Protein AF-A0A932WSH0-F1 (afdb_monomer_lite)

pLDDT: mean 93.77, std 5.58, range [62.72, 98.31]

Structure (mmCIF, N/CA/C/O backbone):
data_AF-A0A932WSH0-F1
#
_entry.id   AF-A0A932WSH0-F1
#
loop_
_atom_site.group_PDB
_atom_site.id
_atom_site.type_symbol
_atom_site.label_atom_id
_atom_site.label_alt_id
_atom_site.label_comp_id
_atom_site.label_asym_id
_atom_site.label_entity_id
_atom_site.label_seq_id
_atom_site.pdbx_PDB_ins_code
_atom_site.Cartn_x
_atom_site.Cartn_y
_atom_site.Cartn_z
_atom_site.occupancy
_atom_site.B_iso_or_equiv
_atom_site.auth_seq_id
_atom_site.auth_comp_id
_atom_site.auth_asym_id
_atom_site.auth_atom_id
_atom_site.pdbx_PDB_model_num
ATOM 1 N N . MET A 1 1 ? -13.032 3.373 30.742 1.00 83.44 1 MET A N 1
ATOM 2 C CA . MET A 1 1 ? -12.597 4.386 29.749 1.00 83.44 1 MET A CA 1
ATOM 3 C C . MET A 1 1 ? -11.230 4.069 29.148 1.00 83.44 1 MET A C 1
ATOM 5 O O . MET A 1 1 ? -11.185 3.811 27.956 1.00 83.44 1 MET A O 1
ATOM 9 N N . ILE A 1 2 ? -10.150 3.979 29.938 1.00 92.31 2 ILE A N 1
ATOM 10 C CA . ILE A 1 2 ? -8.777 3.724 29.435 1.00 92.31 2 ILE A CA 1
ATOM 11 C C . ILE A 1 2 ? -8.677 2.473 28.545 1.00 92.31 2 ILE A C 1
ATOM 13 O O . ILE A 1 2 ? -8.155 2.550 27.441 1.00 92.31 2 ILE A O 1
ATOM 17 N N . LYS A 1 3 ? -9.264 1.340 28.958 1.00 92.81 3 LYS A N 1
ATOM 18 C CA . LYS A 1 3 ? -9.298 0.106 28.145 1.00 92.81 3 LYS A CA 1
ATOM 19 C C . LYS A 1 3 ? -9.963 0.301 26.771 1.00 92.81 3 LYS A C 1
ATOM 21 O O . LYS A 1 3 ? -9.523 -0.286 25.791 1.00 92.81 3 LYS A O 1
ATOM 26 N N . SER A 1 4 ? -11.011 1.125 26.705 1.00 92.62 4 SER A N 1
ATOM 27 C CA . SER A 1 4 ? -11.728 1.436 25.461 1.00 92.62 4 SER A CA 1
ATOM 28 C C . SER A 1 4 ? -10.860 2.271 24.526 1.00 92.62 4 SER A C 1
ATOM 30 O O . SER A 1 4 ? -10.762 1.967 23.343 1.00 92.62 4 SER A O 1
ATOM 32 N N . ILE A 1 5 ? -10.183 3.278 25.088 1.00 93.50 5 ILE A N 1
ATOM 33 C CA . ILE A 1 5 ? -9.250 4.143 24.360 1.00 93.50 5 ILE A CA 1
ATOM 34 C C . ILE A 1 5 ? -8.088 3.310 23.817 1.00 93.50 5 ILE A C 1
ATOM 36 O O . ILE A 1 5 ? -7.829 3.352 22.621 1.00 93.50 5 ILE A O 1
ATOM 40 N N . LEU A 1 6 ? -7.443 2.494 24.659 1.00 96.06 6 LEU A N 1
ATOM 41 C CA . LEU A 1 6 ? -6.339 1.622 24.244 1.00 96.06 6 LEU A CA 1
ATOM 42 C C . LEU A 1 6 ? -6.751 0.663 23.124 1.00 96.06 6 LEU A C 1
ATOM 44 O O . LEU A 1 6 ? -6.001 0.482 22.171 1.00 96.06 6 LEU A O 1
ATOM 48 N N . ARG A 1 7 ? -7.955 0.084 23.205 1.00 94.69 7 ARG A N 1
ATOM 49 C CA . ARG A 1 7 ? -8.480 -0.783 22.147 1.00 94.69 7 ARG A CA 1
ATOM 50 C C . ARG A 1 7 ? -8.700 -0.025 20.834 1.00 94.69 7 ARG A C 1
ATOM 52 O O . ARG A 1 7 ? -8.303 -0.536 19.795 1.00 94.69 7 ARG A O 1
ATOM 59 N N . SER A 1 8 ? -9.301 1.165 20.872 1.00 94.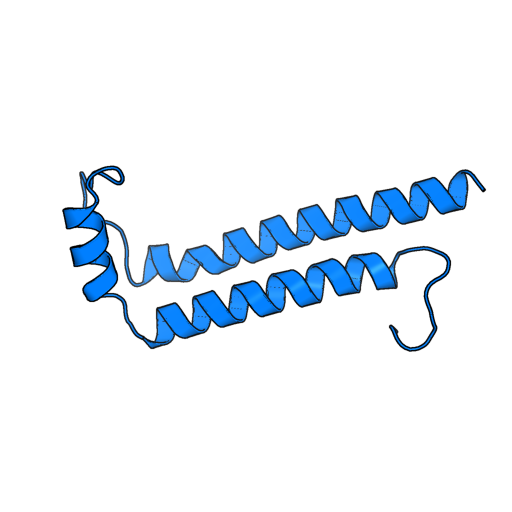75 8 SER A N 1
ATOM 60 C CA . SER A 1 8 ? -9.523 1.971 19.662 1.00 94.75 8 SER A CA 1
ATOM 61 C C . SER A 1 8 ? -8.218 2.488 19.047 1.00 94.75 8 SER A C 1
ATOM 63 O O . SER A 1 8 ? -8.070 2.488 17.833 1.00 94.75 8 SER A O 1
ATOM 65 N N . VAL A 1 9 ? -7.241 2.899 19.858 1.00 96.19 9 VAL A N 1
ATOM 66 C CA . VAL A 1 9 ? -5.918 3.298 19.346 1.00 96.19 9 VAL A CA 1
ATOM 67 C C . VAL A 1 9 ? -5.198 2.090 18.745 1.00 96.19 9 VAL A C 1
ATOM 69 O O . VAL A 1 9 ? -4.673 2.169 17.638 1.00 96.19 9 VAL A O 1
ATOM 72 N N . GLY A 1 10 ? -5.228 0.948 19.437 1.00 97.19 10 GLY A N 1
ATOM 73 C CA . GLY A 1 10 ? -4.640 -0.297 18.949 1.00 97.19 10 GLY A CA 1
ATOM 74 C C . GLY A 1 10 ? -5.249 -0.775 17.628 1.00 97.19 10 GLY A C 1
ATOM 75 O O . GLY A 1 10 ? -4.508 -1.238 16.763 1.00 97.19 10 GLY A O 1
ATOM 76 N N . SER A 1 11 ? -6.564 -0.619 17.424 1.00 96.62 11 SER A N 1
ATOM 77 C CA . SER A 1 11 ? -7.202 -0.985 16.152 1.00 96.62 11 SER A CA 1
ATOM 78 C C . SER A 1 11 ? -6.758 -0.097 14.992 1.00 96.62 11 SER A C 1
ATOM 80 O O . SER A 1 11 ? -6.546 -0.611 13.897 1.00 96.62 11 SER A O 1
ATOM 82 N N . VAL A 1 12 ? -6.557 1.204 15.226 1.00 97.00 12 VAL A N 1
ATOM 83 C CA . VAL A 1 12 ? -6.015 2.123 14.211 1.00 97.00 12 VAL A CA 1
ATOM 84 C C . VAL A 1 12 ? -4.572 1.762 13.863 1.00 97.00 12 VAL A C 1
ATOM 86 O O . VAL A 1 12 ? -4.241 1.669 12.686 1.00 97.00 12 VAL A O 1
ATOM 89 N N . ILE A 1 13 ? -3.721 1.498 14.860 1.00 98.19 13 ILE A N 1
ATOM 90 C CA . ILE A 1 13 ? -2.325 1.091 14.622 1.00 98.19 13 ILE A CA 1
ATOM 91 C C . ILE A 1 13 ? -2.270 -0.202 13.800 1.00 98.19 13 ILE A C 1
ATOM 93 O O . ILE A 1 13 ? -1.522 -0.287 12.828 1.00 98.19 13 ILE A O 1
ATOM 97 N N . LEU A 1 14 ? -3.089 -1.196 14.153 1.00 97.88 14 LEU A N 1
ATOM 98 C CA . LEU A 1 14 ? -3.161 -2.451 13.407 1.00 97.88 14 LEU A CA 1
ATOM 99 C C . LEU A 1 14 ? -3.650 -2.232 11.968 1.00 97.88 14 LEU A C 1
ATOM 101 O O . LEU A 1 14 ? -3.078 -2.791 11.037 1.00 97.88 14 LEU A O 1
ATOM 105 N N . ALA A 1 15 ? -4.673 -1.400 11.772 1.00 97.62 15 ALA A N 1
ATOM 106 C CA . ALA A 1 15 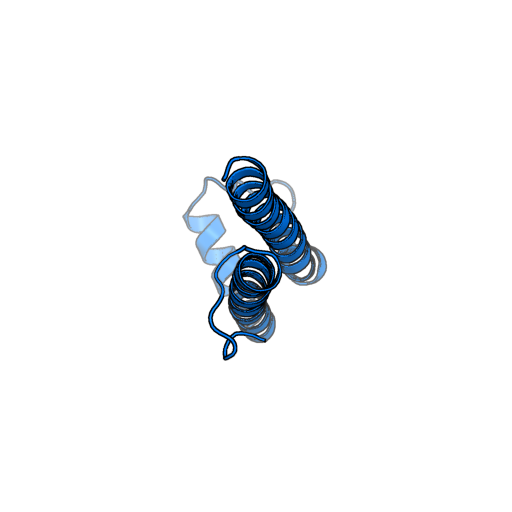? -5.161 -1.048 10.444 1.00 97.62 15 ALA A CA 1
ATOM 107 C C . ALA A 1 15 ? -4.096 -0.355 9.586 1.00 97.62 15 ALA A C 1
ATOM 109 O O . ALA A 1 15 ? -3.967 -0.684 8.410 1.00 97.62 15 ALA A O 1
ATOM 110 N N . LEU A 1 16 ? -3.298 0.546 10.167 1.00 98.12 16 LEU A N 1
ATOM 111 C CA . LEU A 1 16 ? -2.172 1.179 9.475 1.00 98.12 16 LEU A CA 1
ATOM 112 C C . LEU A 1 16 ? -1.108 0.153 9.066 1.00 98.12 16 LEU A C 1
ATOM 114 O O . LEU A 1 16 ? -0.618 0.203 7.940 1.00 98.12 16 LEU A O 1
ATOM 118 N N . ALA A 1 17 ? -0.786 -0.806 9.938 1.00 98.31 17 ALA A N 1
ATOM 119 C CA . ALA A 1 17 ? 0.139 -1.888 9.602 1.00 98.31 17 ALA A CA 1
ATOM 120 C C . ALA A 1 17 ? -0.392 -2.756 8.447 1.00 98.31 17 ALA A C 1
ATOM 122 O O . ALA A 1 17 ? 0.348 -3.083 7.522 1.00 98.31 17 ALA A O 1
ATOM 123 N N . VAL A 1 18 ? -1.688 -3.080 8.459 1.00 98.00 18 VAL A N 1
ATOM 124 C CA . VAL A 1 18 ? -2.339 -3.817 7.366 1.00 98.00 18 VAL A CA 1
ATOM 125 C C . VAL A 1 18 ? -2.339 -3.004 6.069 1.00 98.00 18 VAL A C 1
ATOM 127 O O . VAL A 1 18 ? -2.000 -3.552 5.024 1.00 98.00 18 VAL A O 1
ATOM 130 N N . ALA A 1 19 ? -2.646 -1.704 6.123 1.00 97.62 19 ALA A N 1
ATOM 131 C CA . ALA A 1 19 ? -2.586 -0.819 4.959 1.00 97.62 19 ALA A CA 1
ATOM 132 C C . ALA A 1 19 ? -1.187 -0.815 4.331 1.00 97.62 19 ALA A C 1
ATOM 134 O O . ALA A 1 19 ? -1.059 -0.977 3.121 1.00 97.62 19 ALA A O 1
ATOM 135 N N . PHE A 1 20 ? -0.145 -0.694 5.159 1.00 97.25 20 PHE A N 1
ATOM 136 C CA . PHE A 1 20 ? 1.243 -0.718 4.706 1.00 97.25 20 PHE A CA 1
ATOM 137 C C . PHE A 1 20 ? 1.585 -2.018 3.969 1.00 97.25 20 PHE A C 1
ATOM 139 O O . PHE A 1 20 ? 2.130 -1.973 2.869 1.00 97.25 20 PHE A O 1
ATOM 146 N N . VAL A 1 21 ? 1.217 -3.173 4.535 1.00 98.12 21 VAL A N 1
ATOM 147 C CA . VAL A 1 21 ? 1.455 -4.478 3.897 1.00 98.12 21 VAL A CA 1
ATOM 148 C C . VAL A 1 21 ? 0.706 -4.590 2.570 1.00 98.12 21 VAL A C 1
ATOM 150 O O . VAL A 1 21 ? 1.291 -5.011 1.576 1.00 98.12 21 VAL A O 1
ATOM 153 N N . LEU A 1 22 ? -0.569 -4.197 2.527 1.00 97.81 22 LEU A N 1
ATOM 154 C CA . LEU A 1 22 ? -1.372 -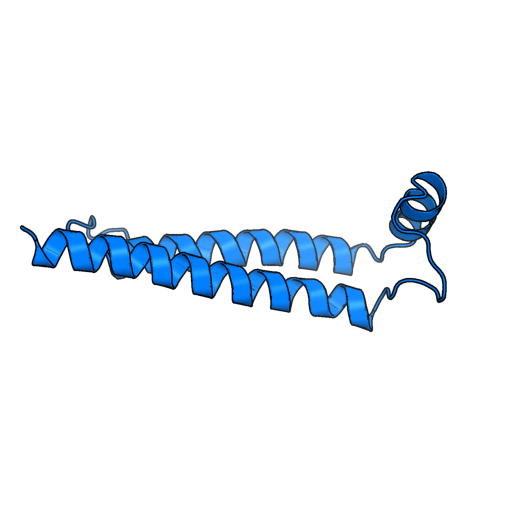4.282 1.305 1.00 97.81 22 LEU A CA 1
ATOM 155 C C . LEU A 1 22 ? -0.832 -3.372 0.195 1.00 97.81 22 LEU A C 1
ATOM 157 O O . LEU A 1 22 ? -0.777 -3.801 -0.954 1.00 97.81 22 LEU A O 1
ATOM 161 N N . ILE A 1 23 ? -0.387 -2.158 0.530 1.00 96.31 23 ILE A N 1
ATOM 162 C CA . ILE A 1 23 ? 0.246 -1.248 -0.434 1.00 96.31 23 ILE A CA 1
ATOM 163 C C . ILE A 1 23 ? 1.574 -1.832 -0.922 1.00 96.31 23 ILE A C 1
ATOM 165 O O . ILE A 1 23 ? 1.800 -1.881 -2.123 1.00 96.31 23 ILE A O 1
ATOM 169 N N . ALA A 1 24 ? 2.421 -2.358 -0.032 1.00 96.12 24 ALA A N 1
ATOM 170 C CA . ALA A 1 24 ? 3.676 -2.991 -0.443 1.00 96.12 24 ALA A CA 1
ATOM 171 C C . ALA A 1 24 ? 3.448 -4.172 -1.407 1.00 96.12 24 ALA A C 1
ATOM 173 O O . ALA A 1 24 ? 4.173 -4.324 -2.388 1.00 96.12 24 ALA A O 1
ATOM 174 N N . LEU A 1 25 ? 2.410 -4.983 -1.169 1.00 96.50 25 LEU A N 1
ATOM 175 C CA . LEU A 1 25 ? 2.014 -6.061 -2.080 1.00 96.50 25 LEU A CA 1
ATOM 176 C C . LEU A 1 25 ? 1.485 -5.534 -3.421 1.00 96.50 25 LEU A C 1
ATOM 178 O O . LEU A 1 25 ? 1.719 -6.163 -4.451 1.00 96.50 25 LEU A O 1
ATOM 182 N N . ASN A 1 26 ? 0.800 -4.389 -3.420 1.00 96.25 26 ASN A N 1
ATOM 183 C CA . ASN A 1 26 ? 0.273 -3.751 -4.625 1.00 96.25 26 ASN A CA 1
ATOM 184 C C . ASN A 1 26 ? 1.372 -3.260 -5.585 1.00 96.25 26 ASN A C 1
ATOM 186 O O . ASN A 1 26 ? 1.121 -3.150 -6.781 1.00 96.25 26 ASN A O 1
ATOM 190 N N . GLU A 1 27 ? 2.585 -3.012 -5.089 1.00 93.50 27 GLU A N 1
ATOM 191 C CA . GLU A 1 27 ? 3.730 -2.604 -5.916 1.00 93.50 27 GLU A CA 1
ATOM 192 C C . GLU A 1 27 ? 4.437 -3.795 -6.599 1.00 93.50 27 GLU A C 1
ATOM 194 O O . GLU A 1 27 ? 5.128 -3.619 -7.606 1.00 93.50 27 GLU A O 1
ATOM 199 N N . LEU A 1 28 ? 4.249 -5.029 -6.104 1.00 95.62 28 LEU A N 1
ATOM 200 C CA . LEU A 1 28 ? 4.913 -6.224 -6.652 1.00 95.62 28 LEU A CA 1
ATOM 201 C C . LEU A 1 28 ? 4.626 -6.457 -8.145 1.00 95.62 28 LEU A C 1
ATOM 203 O O . LEU A 1 28 ? 5.567 -6.755 -8.881 1.00 95.62 28 LEU A O 1
ATOM 207 N N . PRO A 1 29 ? 3.383 -6.316 -8.644 1.00 94.75 29 PRO A N 1
ATOM 208 C CA . PRO A 1 29 ? 3.120 -6.432 -10.072 1.00 94.75 29 PRO A CA 1
ATOM 209 C C . PRO A 1 29 ? 3.939 -5.440 -10.910 1.00 94.75 29 PRO A C 1
ATOM 211 O O . PRO A 1 29 ? 4.432 -5.815 -11.969 1.00 94.75 29 PRO A O 1
ATOM 214 N N . GLY A 1 30 ? 4.134 -4.207 -10.430 1.00 93.44 30 GLY A N 1
ATOM 215 C CA . GLY A 1 30 ? 4.987 -3.216 -11.092 1.00 93.44 30 GLY A CA 1
ATOM 216 C C . GLY A 1 30 ? 6.413 -3.729 -11.252 1.00 93.44 30 GLY A C 1
ATOM 217 O O . GLY A 1 30 ? 6.940 -3.778 -12.360 1.00 93.44 30 GLY A O 1
ATOM 218 N N . TYR A 1 31 ? 6.983 -4.227 -10.156 1.00 92.19 31 TYR A N 1
ATOM 219 C CA . TYR A 1 31 ? 8.326 -4.801 -10.139 1.00 92.19 31 TYR A CA 1
ATOM 220 C C . TYR A 1 31 ? 8.504 -5.980 -11.111 1.00 92.19 31 TYR A C 1
ATOM 222 O O . TYR A 1 31 ? 9.535 -6.073 -11.772 1.00 92.19 31 TYR A O 1
ATOM 230 N N . PHE A 1 32 ? 7.520 -6.877 -11.225 1.00 95.38 32 PHE A N 1
ATOM 231 C CA . PHE A 1 32 ? 7.648 -8.067 -12.076 1.00 95.38 32 PHE A CA 1
ATOM 232 C C . PHE A 1 32 ? 7.305 -7.829 -13.549 1.00 95.38 32 PHE A C 1
ATOM 234 O O . PHE A 1 32 ? 7.927 -8.435 -14.420 1.00 95.38 32 PHE A O 1
ATOM 241 N N . PHE A 1 33 ? 6.304 -6.996 -13.840 1.00 95.81 33 PHE A N 1
ATOM 242 C CA . PHE A 1 33 ? 5.749 -6.861 -15.192 1.00 95.81 33 PHE A CA 1
ATOM 243 C C . PHE A 1 33 ? 6.162 -5.576 -15.910 1.00 95.81 33 PHE A C 1
ATOM 245 O O . PHE A 1 33 ? 6.026 -5.506 -17.130 1.00 95.81 33 PHE A O 1
ATOM 252 N N . HIS A 1 34 ? 6.659 -4.574 -15.183 1.00 95.19 34 HIS A N 1
ATOM 253 C CA . HIS A 1 34 ? 7.151 -3.315 -15.747 1.00 95.19 34 HIS A CA 1
ATOM 254 C C . HIS A 1 34 ? 8.319 -2.760 -14.910 1.00 95.19 34 HIS A C 1
ATOM 256 O O . HIS A 1 34 ? 8.196 -1.685 -14.319 1.00 95.19 34 HIS A O 1
ATOM 262 N N . PRO A 1 35 ? 9.438 -3.506 -14.790 1.00 94.31 35 PRO A N 1
ATOM 263 C CA . PRO A 1 35 ? 10.568 -3.087 -13.970 1.00 94.31 35 PRO A CA 1
ATOM 264 C C . PRO A 1 35 ? 11.234 -1.825 -14.523 1.00 94.31 35 PRO A C 1
ATOM 266 O O . PRO A 1 35 ? 11.290 -1.604 -15.737 1.00 94.31 35 PRO A O 1
ATOM 269 N N . PHE A 1 36 ? 11.826 -1.039 -13.625 1.00 92.56 36 PHE A N 1
ATOM 270 C CA . PHE A 1 36 ? 12.706 0.050 -14.028 1.00 92.56 36 PHE A CA 1
ATOM 271 C C . PHE A 1 36 ? 13.929 -0.494 -14.786 1.00 92.56 36 PHE A C 1
ATOM 273 O O . PHE A 1 36 ? 14.500 -1.507 -14.369 1.00 92.56 36 PHE A O 1
ATOM 280 N N . PRO A 1 37 ? 14.364 0.177 -15.867 1.00 91.81 37 PRO A N 1
ATOM 281 C CA . PRO A 1 37 ? 15.627 -0.133 -16.528 1.00 91.81 37 PRO A CA 1
ATOM 282 C C . PRO A 1 37 ? 16.826 -0.022 -15.575 1.00 91.81 37 PRO A C 1
ATOM 284 O O . PRO A 1 37 ? 16.801 0.728 -14.597 1.00 91.81 37 PRO A O 1
ATOM 287 N N . GLU A 1 38 ? 17.913 -0.731 -15.872 1.00 94.06 38 GLU A N 1
ATOM 288 C CA . GLU A 1 38 ? 19.158 -0.574 -15.115 1.00 94.06 38 GLU A CA 1
ATOM 289 C C . GLU A 1 38 ? 19.700 0.859 -15.232 1.00 94.06 38 GLU A C 1
ATOM 291 O O . GLU A 1 38 ? 19.694 1.454 -16.310 1.00 94.06 38 GLU A O 1
ATOM 296 N N . GLY A 1 39 ? 20.168 1.421 -14.114 1.00 92.62 39 GLY A N 1
ATOM 297 C CA . GLY A 1 39 ? 20.707 2.785 -14.074 1.00 92.62 39 GLY A CA 1
ATOM 298 C C . GLY A 1 39 ? 19.663 3.894 -14.247 1.00 92.62 39 GLY A C 1
ATOM 299 O O . GLY A 1 39 ? 20.040 5.038 -14.485 1.00 92.62 39 GLY A O 1
ATOM 300 N N . PHE A 1 40 ? 18.370 3.574 -14.138 1.00 93.44 40 PHE A N 1
ATOM 301 C CA . PHE A 1 40 ? 17.293 4.547 -14.279 1.00 93.44 40 PHE A CA 1
ATOM 302 C C . PHE A 1 40 ? 17.331 5.613 -13.173 1.00 93.44 40 PHE A C 1
ATOM 304 O O . PHE A 1 40 ? 17.206 5.294 -11.987 1.00 93.44 40 PHE A O 1
ATOM 311 N N . ASP A 1 41 ? 17.469 6.884 -13.559 1.00 94.38 41 ASP A N 1
ATOM 312 C CA . ASP A 1 41 ? 17.374 8.012 -12.632 1.00 94.38 41 ASP A CA 1
ATOM 313 C C . ASP A 1 41 ? 15.906 8.368 -12.379 1.00 94.38 41 ASP A C 1
ATOM 315 O O . ASP A 1 41 ? 15.215 8.913 -13.238 1.00 94.38 41 ASP A O 1
ATOM 319 N N . GLN A 1 42 ? 15.429 8.090 -11.167 1.00 92.00 42 GLN A N 1
ATOM 320 C CA . GLN A 1 42 ? 14.058 8.400 -10.754 1.00 92.00 42 GLN A CA 1
ATOM 321 C C . GLN A 1 42 ? 13.797 9.907 -10.590 1.00 92.00 42 GLN A C 1
ATOM 323 O O . GLN A 1 42 ? 12.640 10.317 -10.479 1.00 92.00 42 GLN A O 1
ATOM 328 N N . ASN A 1 43 ? 14.844 10.738 -10.584 1.00 96.19 43 ASN A N 1
ATOM 329 C CA . ASN A 1 43 ? 14.721 12.196 -10.540 1.00 96.19 43 ASN A CA 1
ATOM 330 C C . ASN A 1 43 ? 14.634 12.820 -11.940 1.00 96.19 43 ASN A C 1
ATOM 332 O O . ASN A 1 43 ? 14.232 13.981 -12.062 1.00 96.19 43 ASN A O 1
ATOM 336 N N . ASP A 1 44 ? 14.955 12.067 -12.997 1.00 96.25 44 ASP A N 1
ATOM 337 C CA . ASP A 1 44 ? 14.753 12.511 -14.371 1.00 96.25 44 ASP A CA 1
ATOM 338 C C . ASP A 1 44 ? 13.270 12.381 -14.746 1.00 96.25 44 ASP A C 1
ATOM 340 O O . ASP A 1 4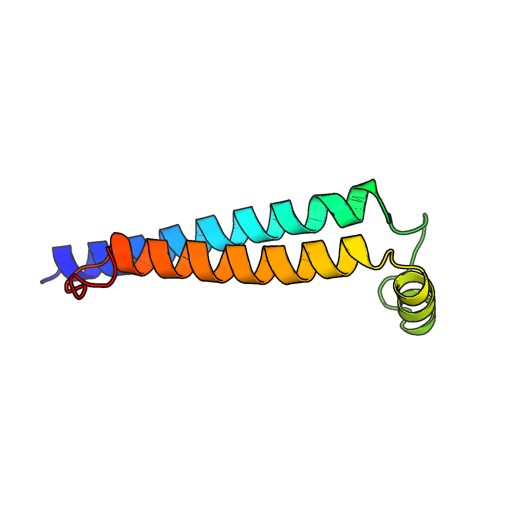4 ? 12.740 11.318 -15.082 1.00 96.25 44 ASP A O 1
ATOM 344 N N . THR A 1 45 ? 12.570 13.513 -14.678 1.00 96.00 45 THR A N 1
ATOM 345 C CA . THR A 1 45 ? 11.135 13.572 -14.974 1.00 96.00 45 THR A CA 1
ATOM 346 C C . THR A 1 45 ? 10.786 13.200 -16.416 1.00 96.00 45 THR A C 1
ATOM 348 O O . THR A 1 45 ? 9.670 12.730 -16.655 1.00 96.00 45 THR A O 1
ATOM 351 N N . GLU A 1 46 ? 11.696 13.392 -17.374 1.00 96.50 46 GLU A N 1
ATOM 352 C CA . GLU A 1 46 ? 11.463 13.024 -18.772 1.00 96.50 46 GLU A CA 1
ATOM 353 C C . GLU A 1 46 ? 11.564 11.507 -18.938 1.00 96.50 46 GLU A C 1
ATOM 355 O O . GLU A 1 46 ? 10.641 10.885 -19.478 1.00 96.50 46 GLU A O 1
ATOM 360 N N . ALA A 1 47 ? 12.602 10.898 -18.359 1.00 94.88 47 ALA A N 1
ATOM 361 C CA . ALA A 1 47 ? 12.758 9.446 -18.314 1.00 94.88 47 ALA A CA 1
ATOM 362 C C . ALA A 1 47 ? 11.570 8.764 -17.608 1.00 94.88 47 ALA A C 1
ATOM 364 O O . ALA A 1 47 ? 11.008 7.795 -18.127 1.00 94.88 47 ALA A O 1
ATOM 365 N N . CYS A 1 48 ? 11.115 9.309 -16.473 1.00 95.38 48 CYS A N 1
ATOM 366 C CA . CYS A 1 48 ? 9.923 8.842 -15.755 1.00 95.38 48 CYS A CA 1
ATOM 367 C C . CYS A 1 48 ? 8.660 8.881 -16.623 1.00 95.38 48 CYS A C 1
ATOM 369 O O . CYS A 1 48 ? 7.923 7.896 -16.679 1.00 95.38 48 CYS A O 1
ATOM 371 N N . ARG A 1 49 ? 8.409 9.983 -17.343 1.00 95.88 49 ARG A N 1
ATOM 372 C CA . ARG A 1 49 ? 7.247 10.081 -18.245 1.00 95.88 49 ARG A CA 1
ATOM 373 C C . ARG A 1 49 ? 7.317 9.066 -19.377 1.00 95.88 49 ARG A C 1
ATOM 375 O O . ARG A 1 49 ? 6.307 8.428 -19.663 1.00 95.88 49 ARG A O 1
ATOM 382 N N . ALA A 1 50 ? 8.484 8.903 -19.998 1.00 94.75 50 ALA A N 1
ATOM 383 C CA . ALA A 1 50 ? 8.676 7.939 -21.078 1.00 94.75 50 ALA A CA 1
ATOM 384 C C . ALA A 1 50 ? 8.440 6.498 -20.597 1.00 94.75 50 ALA A C 1
ATOM 386 O O . ALA A 1 50 ? 7.760 5.723 -21.268 1.00 94.75 50 ALA A O 1
ATOM 387 N N . HIS A 1 51 ? 8.929 6.157 -19.403 1.00 94.12 51 HIS A N 1
ATOM 388 C CA . HIS A 1 51 ? 8.719 4.840 -18.808 1.00 94.12 51 HIS A CA 1
ATOM 389 C C . HIS A 1 51 ? 7.243 4.579 -18.461 1.00 94.12 51 HIS A C 1
ATOM 391 O O . HIS A 1 51 ? 6.718 3.506 -18.762 1.00 94.12 51 HIS A O 1
ATOM 397 N N . VAL A 1 52 ? 6.546 5.566 -17.886 1.00 93.50 52 VAL A N 1
ATOM 398 C CA . VAL A 1 52 ? 5.112 5.461 -17.558 1.00 93.50 52 VAL A CA 1
ATOM 399 C C . VAL A 1 52 ? 4.238 5.418 -18.816 1.00 93.50 52 VAL A C 1
ATOM 401 O O . VAL A 1 52 ? 3.208 4.749 -18.815 1.00 93.50 52 VAL A O 1
ATOM 404 N N . ALA A 1 53 ? 4.641 6.064 -19.914 1.00 95.31 53 ALA A N 1
ATOM 405 C CA . ALA A 1 53 ? 3.901 6.015 -21.178 1.00 95.31 53 ALA A CA 1
ATOM 406 C C . ALA A 1 53 ? 3.808 4.596 -21.771 1.00 95.31 53 ALA A C 1
ATOM 408 O O . ALA A 1 53 ? 2.859 4.295 -22.492 1.00 95.31 53 ALA A O 1
ATOM 409 N N . GLY A 1 54 ? 4.768 3.721 -21.450 1.00 93.94 54 GLY A N 1
ATOM 410 C CA . GLY A 1 54 ? 4.758 2.308 -21.835 1.00 93.94 54 GLY A CA 1
ATOM 411 C C . GLY A 1 54 ? 4.029 1.383 -20.855 1.00 93.94 54 GLY A C 1
ATOM 412 O O . GLY A 1 54 ? 4.032 0.172 -21.069 1.00 93.94 54 GLY A O 1
ATOM 413 N N . LEU A 1 55 ? 3.439 1.914 -19.778 1.00 94.88 55 LEU A N 1
ATOM 414 C CA . LEU A 1 55 ? 2.833 1.104 -18.724 1.00 94.88 55 LEU A CA 1
ATOM 415 C C . LEU A 1 55 ? 1.612 0.328 -19.258 1.00 94.88 55 LEU A C 1
ATOM 417 O O . LEU A 1 55 ? 0.679 0.939 -19.793 1.00 94.88 55 LEU A O 1
ATOM 421 N N . PRO A 1 56 ? 1.544 -1.003 -19.068 1.00 96.12 56 PRO A N 1
ATOM 422 C CA . PRO A 1 56 ? 0.373 -1.779 -19.454 1.00 96.12 56 PRO A CA 1
ATOM 423 C C . PRO A 1 56 ? -0.899 -1.289 -18.745 1.00 96.12 56 PRO A C 1
ATOM 425 O O . PRO A 1 56 ? -0.937 -1.167 -17.520 1.00 96.12 56 PRO A O 1
ATOM 428 N N . THR A 1 57 ? -1.986 -1.068 -19.490 1.00 96.00 57 THR A N 1
ATOM 429 C CA . THR A 1 57 ? -3.241 -0.521 -18.932 1.00 96.00 57 THR A CA 1
ATOM 430 C C . THR A 1 57 ? -3.822 -1.380 -17.808 1.00 96.00 57 THR A C 1
ATOM 432 O O . THR A 1 57 ? -4.351 -0.853 -16.832 1.00 96.00 57 THR A O 1
ATOM 435 N N . TRP A 1 58 ? -3.706 -2.707 -17.913 1.00 96.00 58 TRP A N 1
ATOM 436 C CA . TRP A 1 58 ? -4.185 -3.622 -16.876 1.00 96.00 58 TRP A CA 1
ATOM 437 C C . TRP A 1 58 ? -3.402 -3.469 -15.566 1.00 96.00 58 TRP A C 1
ATOM 439 O O . TRP A 1 58 ? -3.985 -3.618 -14.497 1.00 96.00 58 TRP A O 1
ATOM 449 N N . LEU A 1 59 ? -2.110 -3.139 -15.643 1.00 96.56 59 LEU A N 1
ATOM 450 C CA . LEU A 1 59 ? -1.240 -2.961 -14.486 1.00 96.56 59 LEU A CA 1
ATOM 451 C C . LEU A 1 59 ? -1.594 -1.666 -13.750 1.00 96.56 59 LEU A C 1
ATOM 453 O O . LEU A 1 59 ? -1.709 -1.664 -12.528 1.00 96.56 59 LEU A O 1
ATOM 457 N N . LEU A 1 60 ? -1.885 -0.598 -14.502 1.00 94.25 60 LEU A N 1
ATOM 458 C CA . LEU A 1 60 ? -2.433 0.643 -13.951 1.00 94.25 60 LEU A CA 1
ATOM 459 C C . LEU A 1 60 ? -3.793 0.413 -13.276 1.00 94.25 60 LEU A C 1
ATOM 461 O O . LEU A 1 60 ? -4.020 0.882 -12.161 1.00 94.25 60 LEU A O 1
ATOM 465 N N . ALA A 1 61 ? -4.692 -0.328 -13.931 1.00 95.81 61 ALA A N 1
ATOM 466 C CA . ALA A 1 61 ? -6.004 -0.652 -13.376 1.00 95.81 61 ALA A CA 1
ATOM 467 C C . ALA A 1 61 ? -5.893 -1.504 -12.102 1.00 95.81 61 ALA A C 1
ATOM 469 O O . ALA A 1 61 ? -6.580 -1.227 -11.120 1.00 95.81 61 ALA A O 1
ATOM 470 N N . ALA A 1 62 ? -5.002 -2.501 -12.096 1.00 95.56 62 ALA A N 1
ATOM 471 C CA . ALA A 1 62 ? -4.719 -3.326 -10.928 1.00 95.56 62 ALA A CA 1
ATOM 472 C C . ALA A 1 62 ? -4.151 -2.489 -9.777 1.00 95.56 62 ALA A C 1
ATOM 474 O O . ALA A 1 62 ? -4.649 -2.598 -8.661 1.00 95.56 62 ALA A O 1
ATOM 475 N N . GLY A 1 63 ? -3.189 -1.602 -10.056 1.00 95.94 63 GLY A N 1
ATOM 476 C CA . GLY A 1 63 ? -2.617 -0.700 -9.058 1.00 95.94 63 GLY A CA 1
ATOM 477 C C . GLY A 1 63 ? -3.660 0.239 -8.448 1.00 95.94 63 GLY A C 1
ATOM 478 O O . GLY A 1 63 ? -3.737 0.366 -7.226 1.00 95.94 63 GLY A O 1
ATOM 479 N N . ALA A 1 64 ? -4.515 0.848 -9.276 1.00 95.88 64 ALA A N 1
ATOM 480 C CA . ALA A 1 64 ? -5.601 1.711 -8.808 1.00 95.88 64 ALA A CA 1
ATOM 481 C C . ALA A 1 64 ? -6.629 0.942 -7.959 1.00 95.88 64 ALA A C 1
ATOM 483 O O . ALA A 1 64 ? -7.039 1.406 -6.892 1.00 95.88 64 ALA A O 1
ATOM 484 N N . ALA A 1 65 ? -7.026 -0.253 -8.408 1.00 97.12 65 ALA A N 1
ATOM 485 C CA . ALA A 1 65 ? -7.953 -1.106 -7.674 1.00 97.12 65 ALA A CA 1
ATOM 486 C C . ALA A 1 65 ? -7.358 -1.580 -6.341 1.00 97.12 65 ALA A C 1
ATOM 488 O O . ALA A 1 65 ? -8.041 -1.535 -5.317 1.00 97.12 65 ALA A O 1
ATOM 489 N N . GLY A 1 66 ? -6.088 -1.989 -6.326 1.00 97.50 66 GLY A N 1
ATOM 490 C CA . GLY A 1 66 ? -5.409 -2.459 -5.124 1.00 97.50 66 GLY A CA 1
ATOM 491 C C . GLY A 1 66 ? -5.242 -1.365 -4.073 1.00 97.50 66 GLY A C 1
ATOM 492 O O . GLY A 1 66 ? -5.478 -1.632 -2.896 1.00 97.50 66 GLY A O 1
ATOM 493 N N . TRP A 1 67 ? -4.989 -0.114 -4.475 1.00 96.19 67 TRP A N 1
ATOM 494 C CA . TRP A 1 67 ? -5.057 1.039 -3.567 1.00 96.19 67 TRP A CA 1
ATOM 495 C C . TRP A 1 67 ? -6.445 1.201 -2.935 1.00 96.19 67 TRP A C 1
ATOM 497 O O . TRP A 1 67 ? -6.560 1.348 -1.716 1.00 96.19 67 TRP A O 1
ATOM 507 N N . GLY A 1 68 ? -7.507 1.119 -3.741 1.00 96.69 68 GLY A N 1
ATOM 508 C CA . GLY A 1 68 ? -8.883 1.175 -3.243 1.00 96.69 68 GLY A CA 1
ATOM 509 C C . GLY A 1 68 ? -9.190 0.058 -2.241 1.00 96.69 68 GLY A C 1
ATOM 510 O O . GLY A 1 68 ? -9.724 0.317 -1.161 1.00 96.69 68 GLY A O 1
ATOM 511 N N . VAL A 1 69 ? -8.793 -1.176 -2.559 1.00 97.25 69 VAL A N 1
ATOM 512 C CA . VAL A 1 69 ? -8.956 -2.342 -1.678 1.00 97.25 69 VAL A CA 1
ATOM 513 C C . VAL A 1 69 ? -8.154 -2.182 -0.387 1.00 97.25 69 VAL A C 1
ATOM 515 O O . VAL A 1 69 ? -8.689 -2.456 0.685 1.00 97.25 69 VAL A O 1
ATOM 518 N N . ALA A 1 70 ? -6.910 -1.701 -0.453 1.00 97.62 70 ALA A N 1
ATOM 519 C CA . ALA A 1 70 ? -6.061 -1.497 0.719 1.00 97.62 70 ALA A CA 1
ATOM 520 C C . ALA A 1 70 ? -6.663 -0.480 1.700 1.00 97.62 70 ALA A C 1
ATOM 522 O O . ALA A 1 70 ? -6.714 -0.729 2.910 1.00 97.62 70 ALA A O 1
ATOM 523 N N . VAL A 1 71 ? -7.173 0.643 1.185 1.00 96.19 71 VAL A N 1
ATOM 524 C CA . VAL A 1 71 ? -7.847 1.668 1.998 1.00 96.19 71 VAL A CA 1
ATOM 525 C C . VAL A 1 71 ? -9.131 1.116 2.610 1.00 96.19 71 VAL A C 1
ATOM 527 O O . VAL A 1 71 ? -9.324 1.215 3.821 1.00 96.19 71 VAL A O 1
ATOM 530 N N . LEU A 1 72 ? -9.993 0.491 1.803 1.00 96.31 72 LEU A N 1
ATOM 531 C CA . LEU A 1 72 ? -11.257 -0.060 2.293 1.00 96.31 72 LEU A CA 1
ATOM 532 C C . LEU A 1 72 ? -11.028 -1.131 3.362 1.00 96.31 72 LEU A C 1
ATOM 534 O O . LEU A 1 72 ? -11.642 -1.067 4.424 1.00 96.31 72 LEU A O 1
ATOM 538 N N . ALA A 1 73 ? -10.120 -2.078 3.121 1.00 96.44 73 ALA A N 1
ATOM 539 C CA . ALA A 1 73 ? -9.832 -3.163 4.053 1.00 96.44 73 ALA A CA 1
ATOM 540 C C . ALA A 1 73 ? -9.234 -2.654 5.372 1.00 96.44 73 ALA A C 1
ATOM 542 O O . ALA A 1 73 ? -9.654 -3.087 6.445 1.00 96.44 73 ALA A O 1
ATOM 543 N N . SER A 1 74 ? -8.282 -1.719 5.314 1.00 96.69 74 SER A N 1
ATOM 544 C CA . SER A 1 74 ? -7.639 -1.180 6.518 1.00 96.69 74 SER A CA 1
ATOM 545 C C . SER A 1 74 ? -8.600 -0.346 7.365 1.00 96.69 74 SER A C 1
ATOM 547 O O . SER A 1 74 ? -8.710 -0.570 8.572 1.00 96.69 74 SER A O 1
ATOM 549 N N . VAL A 1 75 ? -9.358 0.567 6.754 1.00 94.94 75 VAL A N 1
ATOM 550 C CA . VAL A 1 75 ? -10.336 1.389 7.483 1.00 94.94 75 VAL A CA 1
ATOM 551 C C . VAL A 1 75 ? -11.457 0.520 8.045 1.00 94.94 75 VAL A C 1
ATOM 553 O O . VAL A 1 75 ? -11.823 0.676 9.212 1.00 94.94 75 VAL A O 1
ATOM 556 N N . TRP A 1 76 ? -11.953 -0.444 7.264 1.00 94.75 76 TRP A N 1
ATOM 557 C CA . TRP A 1 76 ? -12.9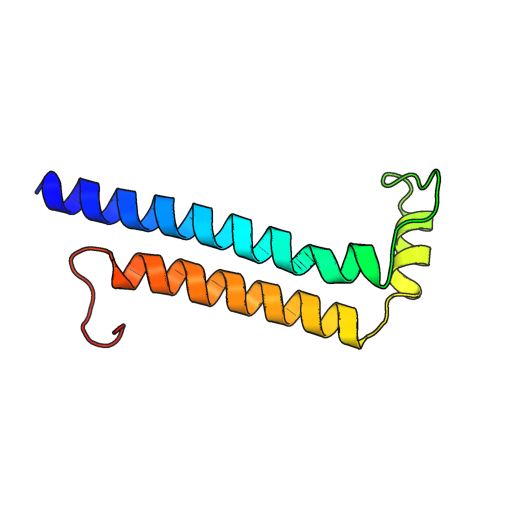54 -1.392 7.744 1.00 94.75 76 TRP A CA 1
ATOM 558 C C . TRP A 1 76 ? -12.448 -2.179 8.956 1.00 94.75 76 TRP A C 1
ATOM 560 O O . TRP A 1 76 ? -13.161 -2.278 9.954 1.00 94.75 76 TRP A O 1
ATOM 570 N N . LEU A 1 77 ? -11.196 -2.649 8.936 1.00 94.94 77 LEU A N 1
ATOM 571 C CA . LEU A 1 77 ? -10.580 -3.336 10.073 1.00 94.94 77 LEU A CA 1
ATOM 572 C C . LEU A 1 77 ? -10.497 -2.443 11.323 1.00 94.94 77 LEU A C 1
ATOM 574 O O . LEU A 1 77 ? -10.801 -2.902 12.430 1.00 94.94 77 LEU A O 1
ATOM 578 N N . ALA A 1 78 ? -10.137 -1.164 11.165 1.00 94.81 78 ALA A N 1
ATOM 579 C CA . ALA A 1 78 ? -10.104 -0.209 12.273 1.00 94.81 78 ALA A CA 1
ATOM 580 C C . ALA A 1 78 ? -11.489 -0.047 12.919 1.00 94.81 78 ALA A C 1
ATOM 582 O O . ALA A 1 78 ? -11.601 -0.055 14.151 1.00 94.81 78 ALA A O 1
ATOM 583 N N . THR A 1 79 ? -12.539 0.067 12.096 1.00 93.44 79 THR A N 1
ATOM 584 C CA . THR A 1 79 ? -13.935 0.174 12.550 1.00 93.44 79 THR A CA 1
ATOM 585 C C . THR A 1 79 ? -14.425 -1.117 13.201 1.00 93.44 79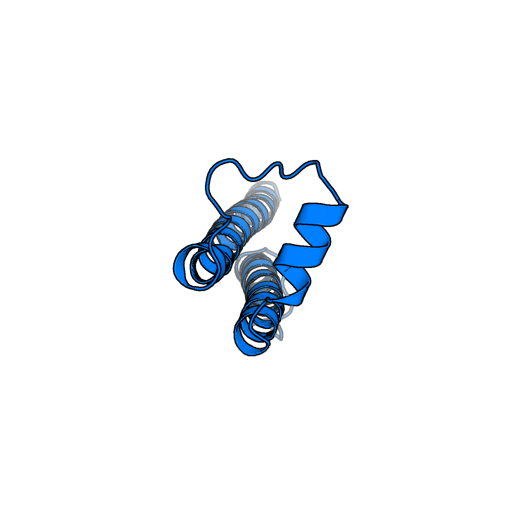 THR A C 1
ATOM 587 O O . THR A 1 79 ? -15.071 -1.067 14.249 1.00 93.44 79 THR A O 1
ATOM 590 N N . LEU A 1 80 ? -14.084 -2.273 12.627 1.00 92.12 80 LEU A N 1
ATOM 591 C CA . LEU A 1 80 ? -14.498 -3.588 13.113 1.00 92.12 80 LEU A CA 1
ATOM 592 C C . LEU A 1 80 ? -13.978 -3.852 14.532 1.00 92.12 80 LEU A C 1
ATOM 594 O O . LEU A 1 80 ? -14.718 -4.339 15.390 1.00 92.12 80 LEU A O 1
ATOM 598 N N . LEU A 1 81 ? -12.709 -3.517 14.778 1.00 92.12 81 LEU A N 1
ATOM 599 C CA . LEU A 1 81 ? -12.015 -3.789 16.038 1.00 92.12 81 LEU A CA 1
ATOM 600 C C . LEU A 1 81 ? -12.158 -2.662 17.072 1.00 92.12 81 LEU A C 1
ATOM 602 O O . LEU A 1 81 ? -11.985 -2.912 18.271 1.00 92.12 81 LEU A O 1
ATOM 606 N N . GLY A 1 82 ? -12.494 -1.448 16.634 1.00 90.44 82 GLY A N 1
ATOM 607 C CA . GLY A 1 82 ? -12.702 -0.283 17.490 1.00 90.44 82 GLY A CA 1
ATOM 608 C C . GLY A 1 82 ? -13.847 -0.445 18.496 1.00 90.44 82 GLY A C 1
ATOM 609 O O . GLY A 1 82 ? -14.621 -1.404 18.473 1.00 90.44 82 GLY A O 1
ATOM 610 N N . THR A 1 83 ? -13.943 0.496 19.435 1.00 89.88 83 THR A N 1
ATOM 611 C CA . THR A 1 83 ? -15.050 0.554 20.407 1.00 89.88 83 THR A CA 1
ATOM 612 C C . THR A 1 83 ? -16.113 1.564 19.976 1.00 89.88 83 THR A C 1
ATOM 614 O O . THR A 1 83 ? -15.797 2.525 19.284 1.00 89.88 83 THR A O 1
ATOM 617 N N . GLY A 1 84 ? -17.377 1.348 20.363 1.00 83.69 84 GLY A N 1
ATOM 618 C CA . GLY A 1 84 ? -18.481 2.261 20.022 1.00 83.69 84 GLY A CA 1
ATOM 619 C C . GLY A 1 84 ? -18.906 2.243 18.548 1.00 83.69 84 GLY A C 1
ATOM 620 O O . GLY A 1 84 ? -19.495 3.211 18.077 1.00 83.69 84 GLY A O 1
ATOM 621 N N . ARG A 1 85 ? -18.595 1.168 17.810 1.00 83.25 85 ARG A N 1
ATOM 622 C CA . ARG A 1 85 ? -18.975 1.018 16.398 1.00 83.25 85 ARG A CA 1
ATOM 623 C C . ARG A 1 85 ? -20.494 0.913 16.229 1.00 83.25 85 ARG A C 1
ATOM 625 O O . ARG A 1 85 ? -21.175 0.298 17.051 1.00 83.25 85 ARG A O 1
ATOM 632 N N . HIS A 1 86 ? -21.006 1.446 15.125 1.00 81.06 86 HIS A N 1
ATOM 633 C CA . HIS A 1 86 ? -22.394 1.233 14.733 1.00 81.06 86 HIS A CA 1
ATOM 634 C C . HIS A 1 86 ? -22.561 -0.191 14.145 1.00 81.06 86 HIS A C 1
ATOM 636 O O . HIS A 1 86 ? -21.684 -0.634 13.399 1.00 81.06 86 HIS A O 1
ATOM 642 N N . PRO A 1 87 ? -23.655 -0.927 14.433 1.00 78.38 87 PRO A N 1
ATOM 643 C CA . PRO A 1 87 ? -23.822 -2.327 14.009 1.00 78.38 87 PRO A CA 1
ATOM 644 C C . PRO A 1 87 ? -23.766 -2.551 12.491 1.00 78.38 87 PRO A C 1
ATOM 646 O O . PRO A 1 87 ? -23.414 -3.629 12.032 1.00 78.38 87 PRO A O 1
ATOM 649 N N . ALA A 1 88 ? -24.086 -1.524 11.700 1.00 79.75 88 ALA A N 1
ATOM 650 C CA . ALA A 1 88 ? -24.051 -1.595 10.238 1.00 79.75 88 ALA A CA 1
ATOM 651 C C . ALA A 1 88 ? -22.638 -1.751 9.636 1.00 79.75 88 ALA A C 1
ATOM 653 O O . ALA A 1 88 ? -22.519 -2.028 8.449 1.00 79.75 88 ALA A O 1
ATOM 654 N N . HIS A 1 89 ? -21.571 -1.583 10.424 1.00 72.75 89 HIS A N 1
ATOM 655 C CA . HIS A 1 89 ? -20.185 -1.697 9.950 1.00 72.75 89 HIS A CA 1
ATOM 656 C C . HIS A 1 89 ? -19.615 -3.124 10.097 1.00 72.75 89 HIS A C 1
ATOM 658 O O . HIS A 1 89 ? -18.402 -3.320 9.965 1.00 72.75 89 HIS A O 1
ATOM 664 N N . GLY A 1 90 ? -20.503 -4.104 10.337 1.00 62.72 90 GLY A N 1
ATOM 665 C CA . GLY A 1 90 ? -20.183 -5.476 10.738 1.00 62.72 90 GLY A CA 1
ATOM 666 C C . GLY A 1 90 ? -19.911 -5.537 12.223 1.00 62.72 90 GLY A C 1
ATOM 667 O O . GLY A 1 90 ? -18.990 -4.828 12.664 1.00 62.72 90 GLY A O 1
#

Secondary structure (DSSP, 8-state):
-HHHHHHHHHHHHHHHHHHHHHHHHHHHHHHHHSPPPTT--TT-HHHHHHHHHT--HHHHHHHHHHHHHHHHHHHHHHHHHSSS--GGG-

Radius of gyration: 18.45 Å; chains: 1; bounding box: 45×22×52 Å

Foldseek 3Di:
DVVQVVQLVVQLVVLVVQLVVLLVVLCVCCCPPQNDDPPDDPPPPVSVVVSVVPDDPVNVVSSVVSNVVSVCVSVLSSLVRHPPHDPVSD

Sequence (90 aa):
MIKSILRSVGSVILALAVAFVLIALNELPGYFFHPFPEGFDQNDTEACRAHVAGLPTWLLAAGAAGWGVAVLASVWLATLLGTGRHPAHG